Protein AF-A0A1F5GSM1-F1 (afdb_monomer_lite)

pLDDT: mean 95.18, std 7.49, range [58.5, 98.69]

Organism: NCBI:txid1797720

Structure (mmCIF, N/CA/C/O backbone):
data_AF-A0A1F5GSM1-F1
#
_entry.id   AF-A0A1F5GSM1-F1
#
loop_
_atom_site.group_PDB
_atom_site.id
_atom_site.type_symbol
_atom_site.label_atom_id
_atom_site.label_alt_id
_atom_site.label_comp_id
_atom_site.label_asym_id
_atom_site.label_entity_id
_atom_site.label_seq_id
_atom_site.pdbx_PDB_ins_code
_atom_site.Cartn_x
_atom_site.Cartn_y
_atom_site.Cartn_z
_atom_site.occupancy
_atom_site.B_iso_or_equiv
_atom_site.auth_seq_id
_atom_site.auth_comp_id
_atom_site.auth_asym_id
_atom_site.auth_atom_id
_atom_site.pdbx_PDB_model_num
ATOM 1 N N . MET A 1 1 ? 7.988 -4.083 21.402 1.00 58.50 1 MET A N 1
ATOM 2 C CA . MET A 1 1 ? 7.264 -4.113 20.113 1.00 58.50 1 MET A CA 1
ATOM 3 C C . MET A 1 1 ? 6.244 -2.996 20.101 1.00 58.50 1 MET A C 1
ATOM 5 O O . MET A 1 1 ? 5.482 -2.889 21.057 1.00 58.50 1 MET A O 1
ATOM 9 N N . ASP A 1 2 ? 6.241 -2.180 19.050 1.00 85.06 2 ASP A N 1
ATOM 10 C CA . ASP A 1 2 ? 5.185 -1.196 18.801 1.00 85.06 2 ASP A CA 1
ATOM 11 C C . ASP A 1 2 ? 4.251 -1.781 17.741 1.00 85.06 2 ASP A C 1
ATOM 13 O O . ASP A 1 2 ? 4.557 -1.780 16.547 1.00 85.06 2 ASP A O 1
ATOM 17 N N . LYS A 1 3 ? 3.091 -2.270 18.193 1.00 85.50 3 LYS A N 1
ATOM 18 C CA . LYS A 1 3 ? 2.102 -2.956 17.351 1.00 85.50 3 LYS A CA 1
ATOM 19 C C . LYS A 1 3 ? 1.711 -2.145 16.111 1.00 85.50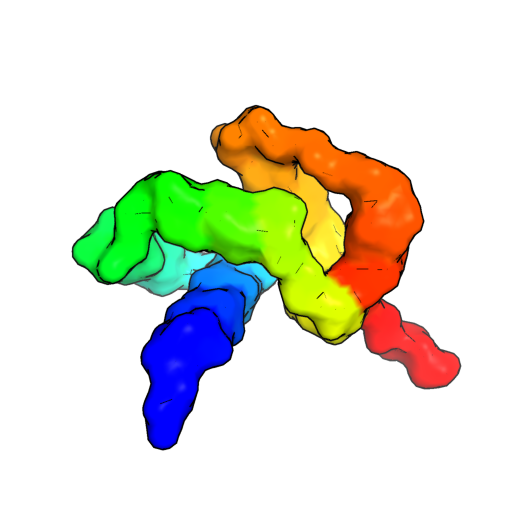 3 LYS A C 1
ATOM 21 O O . LYS A 1 3 ? 1.438 -2.729 15.064 1.00 85.50 3 LYS A O 1
ATOM 26 N N . LYS A 1 4 ? 1.676 -0.810 16.207 1.00 85.50 4 LYS A N 1
ATOM 27 C CA . LYS A 1 4 ? 1.287 0.060 15.088 1.00 85.50 4 LYS A CA 1
ATOM 28 C C . LYS A 1 4 ? 2.387 0.122 14.034 1.00 85.50 4 LYS A C 1
ATOM 30 O O . LYS A 1 4 ? 2.098 0.043 12.838 1.00 85.50 4 LYS A O 1
ATOM 35 N N . ARG A 1 5 ? 3.640 0.247 14.474 1.00 90.31 5 ARG A N 1
ATOM 36 C CA . ARG A 1 5 ? 4.809 0.235 13.589 1.00 90.31 5 ARG A CA 1
ATOM 37 C C . ARG A 1 5 ? 4.953 -1.114 12.890 1.00 90.31 5 ARG A C 1
ATOM 39 O O . ARG A 1 5 ? 5.119 -1.140 11.672 1.00 90.31 5 ARG A O 1
ATOM 46 N N . ASP A 1 6 ? 4.813 -2.201 13.641 1.00 94.25 6 ASP A N 1
ATOM 47 C CA . ASP A 1 6 ? 4.966 -3.563 13.128 1.00 94.25 6 ASP A CA 1
ATOM 48 C C . ASP A 1 6 ? 3.893 -3.874 12.074 1.00 94.25 6 ASP A C 1
ATOM 50 O O . ASP A 1 6 ? 4.211 -4.324 10.976 1.00 94.25 6 ASP A O 1
ATOM 54 N N . LYS A 1 7 ? 2.629 -3.514 12.341 1.00 96.06 7 LYS A N 1
ATOM 55 C CA . LYS A 1 7 ? 1.529 -3.626 11.370 1.00 96.06 7 LYS A CA 1
ATOM 56 C C . LYS A 1 7 ? 1.830 -2.901 10.056 1.00 96.06 7 LYS A C 1
ATOM 58 O O . LYS A 1 7 ? 1.646 -3.469 8.982 1.00 96.06 7 LYS A O 1
ATOM 63 N N . LYS A 1 8 ? 2.287 -1.645 10.127 1.00 97.62 8 LYS A N 1
ATOM 64 C CA . LYS A 1 8 ? 2.580 -0.845 8.928 1.00 97.62 8 LYS A CA 1
ATOM 65 C C . LYS A 1 8 ? 3.691 -1.484 8.090 1.00 97.62 8 LYS A C 1
ATOM 67 O O . LYS A 1 8 ? 3.600 -1.490 6.863 1.00 97.62 8 LYS A O 1
ATOM 72 N N . LEU A 1 9 ? 4.708 -2.031 8.755 1.00 98.06 9 LEU A N 1
ATOM 73 C CA . LEU A 1 9 ? 5.824 -2.714 8.113 1.00 98.06 9 LEU A CA 1
ATOM 74 C C . LEU A 1 9 ? 5.379 -4.014 7.431 1.00 98.06 9 LEU A C 1
ATOM 76 O O . LEU A 1 9 ? 5.674 -4.203 6.256 1.00 98.06 9 LEU A O 1
ATOM 80 N N . ILE A 1 10 ? 4.615 -4.859 8.133 1.00 98.31 10 ILE A N 1
ATOM 81 C CA . ILE A 1 10 ? 4.095 -6.130 7.603 1.00 98.31 10 ILE A CA 1
ATOM 82 C C . ILE A 1 10 ? 3.252 -5.892 6.346 1.00 98.31 10 ILE A C 1
ATOM 84 O O . ILE A 1 10 ? 3.494 -6.522 5.318 1.00 98.31 10 ILE A O 1
ATOM 88 N N . ILE A 1 11 ? 2.298 -4.954 6.407 1.00 98.62 11 ILE A N 1
ATOM 89 C CA . ILE A 1 11 ? 1.446 -4.628 5.257 1.00 98.62 11 ILE A CA 1
ATOM 90 C C . ILE A 1 11 ? 2.301 -4.115 4.088 1.00 98.62 11 ILE A C 1
ATOM 92 O O . ILE A 1 11 ? 2.125 -4.576 2.966 1.00 98.62 11 ILE A O 1
ATOM 96 N N . THR A 1 12 ? 3.254 -3.212 4.341 1.00 98.56 12 THR A N 1
ATOM 97 C CA . THR A 1 12 ? 4.130 -2.665 3.287 1.00 98.56 12 THR A CA 1
ATOM 98 C C . THR A 1 12 ? 4.949 -3.762 2.599 1.00 98.56 12 THR A C 1
ATOM 100 O O . THR A 1 12 ? 4.966 -3.839 1.373 1.00 98.56 12 THR A O 1
ATOM 103 N N . GLU A 1 13 ? 5.600 -4.644 3.362 1.00 98.38 13 GLU A N 1
ATOM 104 C CA . GLU A 1 13 ? 6.445 -5.700 2.789 1.00 98.38 13 GLU A CA 1
ATOM 105 C C . GLU A 1 13 ? 5.636 -6.734 1.998 1.00 98.38 13 GLU A C 1
ATOM 107 O O . GLU A 1 13 ? 6.041 -7.112 0.897 1.00 98.38 13 GLU A O 1
ATOM 112 N N . ILE A 1 14 ? 4.471 -7.148 2.508 1.00 98.69 14 ILE A N 1
ATOM 113 C CA . ILE A 1 14 ? 3.604 -8.093 1.795 1.00 98.69 14 ILE A CA 1
ATOM 114 C C . ILE A 1 14 ? 3.064 -7.471 0.504 1.00 98.69 14 ILE A C 1
ATOM 116 O O . ILE A 1 14 ? 3.060 -8.135 -0.527 1.00 98.69 14 ILE A O 1
ATOM 120 N N . LEU A 1 15 ? 2.652 -6.202 0.513 1.00 98.50 15 LEU A N 1
ATOM 121 C CA . LEU A 1 15 ? 2.152 -5.552 -0.701 1.00 98.50 15 LEU A CA 1
ATOM 122 C C . LEU A 1 15 ? 3.248 -5.288 -1.745 1.00 98.50 15 LEU A C 1
ATOM 124 O O . LEU A 1 15 ? 2.941 -5.274 -2.937 1.00 98.50 15 LEU A O 1
ATOM 128 N N . ASN A 1 16 ? 4.504 -5.106 -1.322 1.00 98.19 16 ASN A N 1
ATOM 129 C CA . ASN A 1 16 ? 5.640 -4.953 -2.232 1.00 98.19 16 ASN A CA 1
ATOM 130 C C . ASN A 1 16 ? 6.093 -6.288 -2.858 1.00 98.19 16 ASN A C 1
ATOM 132 O O . ASN A 1 16 ? 6.510 -6.304 -4.011 1.00 98.19 16 ASN A O 1
ATOM 136 N N . LYS A 1 17 ? 6.134 -7.383 -2.083 1.00 97.56 17 LYS A N 1
ATOM 137 C CA . LYS A 1 17 ? 6.897 -8.600 -2.452 1.00 97.56 17 LYS A CA 1
ATOM 138 C C . LYS A 1 17 ? 6.159 -9.916 -2.197 1.00 97.56 17 LYS A C 1
ATOM 140 O O . LYS A 1 17 ? 6.705 -10.982 -2.472 1.00 97.56 17 LYS A O 1
ATOM 145 N N . GLY A 1 18 ? 4.974 -9.862 -1.598 1.00 97.44 18 GLY A N 1
ATOM 146 C CA . GLY A 1 18 ? 4.221 -11.043 -1.196 1.00 97.44 18 GLY A CA 1
ATOM 147 C C . GLY A 1 18 ? 3.717 -11.847 -2.390 1.00 97.44 18 GLY A C 1
ATOM 148 O O . GLY A 1 18 ? 3.280 -11.287 -3.392 1.00 97.44 18 GLY A O 1
ATOM 149 N N . ASP A 1 19 ? 3.746 -13.172 -2.250 1.00 97.88 19 ASP A N 1
ATOM 150 C CA . ASP A 1 19 ? 3.067 -14.089 -3.163 1.00 97.88 19 ASP A CA 1
ATOM 151 C C . ASP A 1 19 ? 1.554 -14.151 -2.863 1.00 97.88 19 ASP A C 1
ATOM 153 O O . ASP A 1 19 ? 1.053 -13.579 -1.889 1.00 97.88 19 ASP A O 1
ATOM 157 N N . ASP A 1 20 ? 0.809 -14.906 -3.668 1.00 97.75 20 ASP A N 1
ATOM 158 C CA . ASP A 1 20 ? -0.633 -15.098 -3.484 1.00 97.75 20 ASP A CA 1
ATOM 159 C C . ASP A 1 20 ? -1.020 -15.588 -2.079 1.00 97.75 20 ASP A C 1
ATOM 161 O O . ASP A 1 20 ? -2.098 -15.267 -1.571 1.00 97.75 20 ASP A O 1
ATOM 165 N N . ARG A 1 21 ? -0.165 -16.396 -1.437 1.00 98.44 21 ARG A N 1
ATOM 166 C CA . ARG A 1 21 ? -0.425 -16.891 -0.079 1.00 98.44 21 ARG A CA 1
ATOM 167 C C . ARG A 1 21 ? -0.272 -15.761 0.930 1.00 98.44 21 ARG A C 1
ATOM 169 O O . ARG A 1 21 ? -1.121 -15.640 1.809 1.00 98.44 21 ARG A O 1
ATOM 176 N N . ALA A 1 22 ? 0.752 -14.926 0.782 1.00 98.56 22 ALA A N 1
ATOM 177 C CA . ALA A 1 22 ? 0.964 -13.756 1.623 1.00 98.56 22 ALA A CA 1
ATOM 178 C C . ALA A 1 22 ? -0.175 -12.735 1.477 1.00 98.56 22 ALA A C 1
ATOM 180 O O . ALA A 1 22 ? -0.670 -12.238 2.486 1.00 98.56 22 ALA A O 1
ATOM 181 N N . ILE A 1 23 ? -0.658 -12.480 0.255 1.00 98.06 23 ILE A N 1
ATOM 182 C CA . ILE A 1 23 ? -1.803 -11.585 0.018 1.00 98.06 23 ILE A CA 1
ATOM 183 C C . ILE A 1 23 ? -3.088 -12.137 0.653 1.00 98.06 23 ILE A C 1
ATOM 185 O O . ILE A 1 23 ? -3.815 -11.397 1.318 1.00 98.06 23 ILE A O 1
ATOM 189 N N . ARG A 1 24 ? -3.354 -13.446 0.52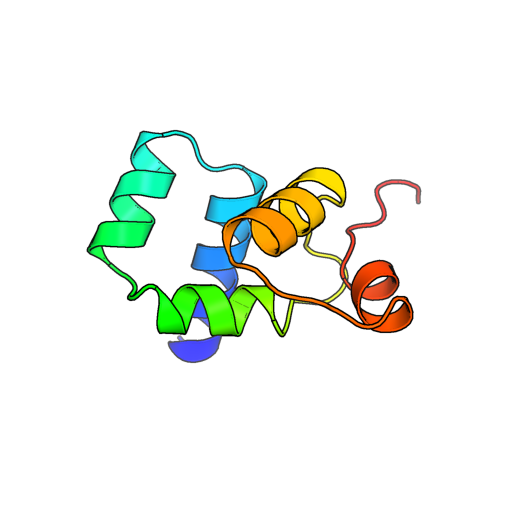7 1.00 98.25 24 ARG A N 1
ATOM 190 C CA . ARG A 1 24 ? -4.488 -14.086 1.222 1.00 98.25 24 ARG A CA 1
ATOM 191 C C . ARG A 1 24 ? -4.363 -13.984 2.739 1.00 98.25 24 ARG A C 1
ATOM 193 O O . ARG A 1 24 ? -5.342 -13.672 3.411 1.00 98.25 24 ARG A O 1
ATOM 200 N N . TRP A 1 25 ? -3.167 -14.216 3.276 1.00 98.62 25 TRP A N 1
ATOM 201 C CA . TRP A 1 25 ? -2.906 -14.060 4.704 1.00 98.62 25 TRP A CA 1
ATOM 202 C C . TRP A 1 25 ? -3.132 -12.612 5.157 1.00 98.62 25 TRP A C 1
ATOM 204 O O . TRP A 1 25 ? -3.755 -12.393 6.194 1.00 98.62 25 TRP A O 1
ATOM 214 N N . LEU A 1 26 ? -2.713 -11.625 4.359 1.00 98.31 26 LEU A N 1
ATOM 215 C CA . LEU A 1 26 ? -2.927 -10.209 4.645 1.00 98.31 26 LEU A CA 1
ATOM 216 C C . LEU A 1 26 ? -4.416 -9.890 4.811 1.00 98.31 26 LEU A C 1
ATOM 218 O O . LEU A 1 26 ? -4.798 -9.289 5.811 1.00 98.31 26 LEU A O 1
ATOM 222 N N . GLY A 1 27 ? -5.248 -10.349 3.872 1.00 98.00 27 GLY A N 1
ATOM 223 C CA . GLY A 1 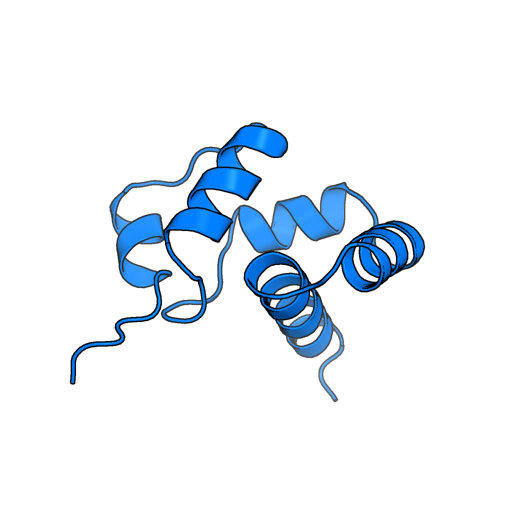27 ? -6.699 -10.145 3.914 1.00 98.00 27 GLY A CA 1
ATOM 224 C C . GLY A 1 27 ? -7.413 -10.902 5.040 1.00 98.00 27 GLY A C 1
ATOM 225 O O . GLY A 1 27 ? -8.496 -10.498 5.448 1.00 98.00 27 GLY A O 1
ATOM 226 N N . ALA A 1 28 ? -6.814 -11.974 5.565 1.00 98.31 28 ALA A N 1
ATOM 227 C CA . ALA A 1 28 ? -7.347 -12.708 6.713 1.00 98.31 28 ALA A CA 1
ATOM 228 C C . ALA A 1 28 ? -7.003 -12.058 8.067 1.00 98.31 28 ALA A C 1
ATOM 230 O O . ALA A 1 28 ? -7.689 -12.316 9.053 1.00 98.31 28 ALA A O 1
ATOM 231 N N . ASN A 1 29 ? -5.944 -11.241 8.128 1.00 98.31 29 ASN A N 1
ATOM 232 C CA . ASN A 1 29 ? -5.415 -10.687 9.383 1.00 98.31 29 ASN A CA 1
ATOM 233 C C . ASN A 1 29 ? -5.609 -9.174 9.524 1.00 98.31 29 ASN A C 1
ATOM 235 O O . ASN A 1 29 ? -5.584 -8.665 10.643 1.00 98.31 29 ASN A O 1
ATOM 239 N N . TYR A 1 30 ? -5.801 -8.458 8.417 1.00 98.06 30 TYR A N 1
ATOM 240 C CA . TYR A 1 30 ? -6.045 -7.022 8.410 1.00 98.06 30 TYR A CA 1
ATOM 241 C C . TYR A 1 30 ? -7.288 -6.704 7.596 1.00 98.06 30 TYR A C 1
ATOM 243 O O . TYR A 1 30 ? -7.513 -7.243 6.513 1.00 98.06 30 TYR A O 1
ATOM 251 N N . THR A 1 31 ? -8.086 -5.777 8.106 1.00 98.31 31 THR A N 1
ATOM 252 C CA . THR A 1 31 ? -9.243 -5.273 7.375 1.00 98.31 31 THR A CA 1
ATOM 253 C C . THR A 1 31 ? -8.803 -4.448 6.166 1.00 98.31 31 THR A C 1
ATOM 255 O O . THR A 1 31 ? -7.721 -3.854 6.136 1.00 98.31 31 THR A O 1
ATOM 258 N N . LEU A 1 32 ? -9.685 -4.335 5.170 1.00 98.12 32 LEU A N 1
ATOM 259 C CA . LEU A 1 32 ? -9.439 -3.490 4.001 1.00 98.12 32 LEU A CA 1
ATOM 260 C C . LEU A 1 32 ? -9.130 -2.034 4.391 1.00 98.12 32 LEU A C 1
ATOM 262 O O . LEU A 1 32 ? -8.272 -1.404 3.777 1.00 98.12 32 LEU A O 1
ATOM 266 N N . GLN A 1 33 ? -9.799 -1.510 5.422 1.00 98.25 33 GLN A N 1
ATOM 267 C CA . GLN A 1 33 ? -9.582 -0.149 5.914 1.00 98.25 33 GLN A CA 1
ATOM 268 C C . GLN A 1 33 ? -8.159 0.036 6.452 1.00 98.25 33 GLN A C 1
ATOM 270 O O . GLN A 1 33 ? -7.482 1.001 6.110 1.00 98.25 33 GLN A O 1
ATOM 275 N N . GLU A 1 34 ? -7.666 -0.926 7.226 1.00 98.25 34 GLU A N 1
ATOM 276 C CA . GLU A 1 34 ? -6.307 -0.892 7.759 1.00 98.25 34 GLU A CA 1
ATOM 277 C C . GLU A 1 34 ? -5.243 -0.965 6.660 1.00 98.25 34 GLU A C 1
ATOM 279 O O . GLU A 1 34 ? -4.210 -0.304 6.751 1.00 98.25 34 GLU A O 1
ATOM 284 N N . ILE A 1 35 ? -5.501 -1.740 5.606 1.00 98.56 35 ILE A N 1
ATOM 285 C CA . ILE A 1 35 ? -4.631 -1.802 4.429 1.00 98.56 35 ILE A CA 1
ATOM 286 C C . ILE A 1 35 ? -4.641 -0.451 3.698 1.00 98.56 35 ILE A C 1
ATOM 288 O O . ILE A 1 35 ? -3.578 0.098 3.399 1.00 98.56 35 ILE A O 1
ATOM 292 N N . LYS A 1 36 ? -5.826 0.137 3.474 1.00 98.62 36 LYS A N 1
ATOM 293 C CA . LYS A 1 36 ? -5.974 1.467 2.860 1.00 98.62 36 LYS A CA 1
ATOM 294 C C . LYS A 1 36 ? -5.261 2.558 3.656 1.00 98.62 36 LYS A C 1
ATOM 296 O O . LYS A 1 36 ? -4.647 3.435 3.054 1.00 98.62 36 LYS A O 1
ATOM 301 N N . GLU A 1 37 ? -5.273 2.507 4.983 1.00 98.25 37 GLU A N 1
ATOM 302 C CA . GLU A 1 37 ? -4.537 3.452 5.836 1.00 98.25 37 GLU A CA 1
ATOM 303 C C . GLU A 1 37 ? -3.021 3.380 5.619 1.00 98.25 37 GLU A C 1
ATOM 305 O O . GLU A 1 37 ? -2.342 4.408 5.594 1.00 98.25 37 GLU A O 1
ATOM 310 N N . VAL A 1 38 ? -2.474 2.178 5.419 1.00 98.25 38 VAL A N 1
ATOM 311 C CA . VAL A 1 38 ? -1.042 2.011 5.137 1.00 98.25 38 VAL A CA 1
ATOM 312 C C . VAL A 1 38 ? -0.689 2.512 3.738 1.00 98.25 38 VAL A C 1
ATOM 314 O O . VAL A 1 38 ? 0.305 3.223 3.589 1.00 98.25 38 VAL A O 1
ATOM 317 N N . VAL A 1 39 ? -1.509 2.196 2.732 1.00 98.38 39 VAL A N 1
ATOM 318 C CA . VAL A 1 39 ? -1.269 2.599 1.335 1.00 98.38 39 VAL A CA 1
ATOM 319 C C . VAL A 1 39 ? -1.490 4.102 1.118 1.00 98.38 39 VAL A C 1
ATOM 321 O O . VAL A 1 39 ? -0.757 4.722 0.356 1.00 98.38 39 VAL A O 1
ATOM 324 N N . SER A 1 40 ? -2.451 4.717 1.814 1.00 97.94 40 SER A N 1
ATOM 325 C CA . SER A 1 40 ? -2.717 6.167 1.746 1.00 97.94 40 SER A CA 1
ATOM 326 C C . SER A 1 40 ? -1.713 7.016 2.537 1.00 97.94 40 SER A C 1
ATOM 328 O O . SER A 1 40 ? -1.629 8.228 2.346 1.00 97.94 40 SER A O 1
ATOM 330 N N . SER A 1 41 ? -0.910 6.393 3.403 1.00 97.38 41 SER A N 1
ATOM 331 C CA . SER A 1 41 ? 0.191 7.040 4.119 1.00 97.38 41 SER A CA 1
ATOM 332 C C . SER A 1 41 ? 1.462 6.183 4.042 1.00 97.38 41 SER A C 1
ATOM 334 O O . SER A 1 41 ? 1.926 5.661 5.064 1.00 97.38 41 SER A O 1
ATOM 336 N N . PRO A 1 42 ? 2.050 6.008 2.846 1.00 97.56 42 PRO A N 1
ATOM 337 C CA . PRO A 1 42 ? 3.135 5.056 2.639 1.00 97.56 42 PRO A CA 1
ATOM 338 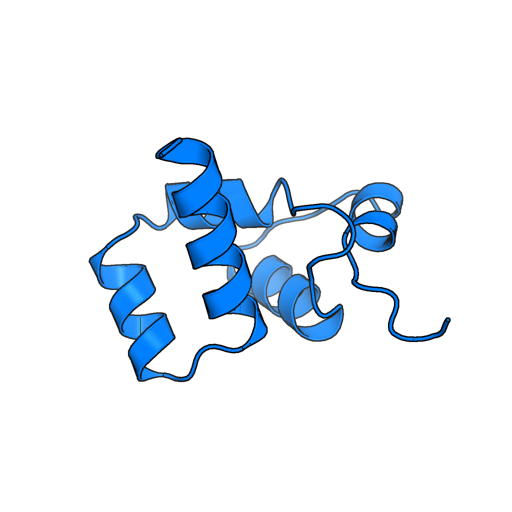C C . PRO A 1 42 ? 4.396 5.435 3.428 1.00 97.56 42 PRO A C 1
ATOM 340 O O . PRO A 1 42 ? 4.733 6.612 3.581 1.00 97.56 42 PRO A O 1
ATOM 343 N N . ILE A 1 43 ? 5.117 4.430 3.939 1.00 97.06 43 ILE A N 1
ATOM 344 C CA . ILE A 1 43 ? 6.426 4.637 4.578 1.00 97.06 43 ILE A CA 1
ATOM 345 C C . ILE A 1 43 ? 7.404 5.235 3.551 1.00 97.06 43 ILE A C 1
ATOM 347 O O . ILE A 1 43 ? 7.436 4.810 2.398 1.00 97.06 43 ILE A O 1
ATOM 351 N N . ARG A 1 44 ? 8.182 6.243 3.965 1.00 96.12 44 ARG A N 1
ATOM 352 C CA . ARG A 1 44 ? 9.182 6.893 3.105 1.00 96.12 44 ARG A CA 1
ATOM 353 C C . ARG A 1 44 ? 10.280 5.902 2.707 1.00 96.12 44 ARG A C 1
ATOM 355 O O . ARG A 1 44 ? 10.754 5.168 3.568 1.00 96.12 44 ARG A O 1
ATOM 362 N N . GLY A 1 45 ? 10.682 5.912 1.437 1.00 96.62 45 GLY A N 1
ATOM 363 C CA . GLY A 1 45 ? 11.791 5.104 0.919 1.00 96.62 45 GLY A CA 1
ATOM 364 C C . GLY A 1 45 ? 11.617 3.586 1.024 1.00 96.62 45 GLY A C 1
ATOM 365 O O . GLY A 1 45 ? 12.614 2.882 1.088 1.00 96.62 45 GLY A O 1
ATOM 366 N N . MET A 1 46 ? 10.387 3.073 1.097 1.00 97.19 46 MET A N 1
ATOM 367 C CA . MET A 1 46 ? 10.128 1.647 1.348 1.00 97.19 46 MET A CA 1
ATOM 368 C C . MET A 1 46 ? 9.309 0.954 0.266 1.00 97.19 46 MET A C 1
ATOM 370 O O . MET A 1 46 ? 9.182 -0.266 0.289 1.00 97.19 46 MET A O 1
ATOM 374 N N . TRP A 1 47 ? 8.728 1.700 -0.665 1.00 98.00 47 TRP A N 1
ATOM 375 C CA . TRP A 1 47 ? 7.842 1.129 -1.668 1.00 98.00 47 TRP A CA 1
ATOM 376 C C . TRP A 1 47 ? 8.557 0.878 -2.984 1.00 98.00 47 TRP A C 1
ATOM 378 O O . TRP A 1 47 ? 9.309 1.725 -3.464 1.00 98.00 47 TRP A O 1
ATOM 388 N N . LEU A 1 48 ? 8.262 -0.255 -3.614 1.00 97.44 48 LEU A N 1
ATOM 389 C CA . LEU A 1 48 ? 8.561 -0.424 -5.030 1.00 97.44 48 LEU A CA 1
ATOM 390 C C . LEU A 1 48 ? 7.538 0.401 -5.818 1.00 97.44 48 LEU A C 1
ATOM 392 O O . LEU A 1 48 ? 6.332 0.218 -5.637 1.00 97.44 48 LEU A O 1
ATOM 396 N N . SER A 1 49 ? 8.013 1.311 -6.675 1.00 95.56 49 SER A N 1
ATOM 397 C CA . SER A 1 49 ? 7.170 2.295 -7.380 1.00 95.56 49 SER A CA 1
ATOM 398 C C . SER A 1 49 ? 5.972 1.661 -8.091 1.00 95.56 49 SER A C 1
ATOM 400 O O . SER A 1 49 ? 4.833 2.108 -7.937 1.00 95.56 49 SER A O 1
ATOM 402 N N . GLU A 1 50 ? 6.219 0.566 -8.811 1.00 96.06 50 GLU A N 1
ATOM 403 C CA . GLU A 1 50 ? 5.195 -0.153 -9.571 1.00 96.06 50 GLU A CA 1
ATOM 404 C C . GLU A 1 50 ? 4.122 -0.751 -8.658 1.00 96.06 50 GLU A C 1
ATOM 406 O O . GLU A 1 50 ? 2.930 -0.619 -8.931 1.00 96.06 50 GLU A O 1
ATOM 411 N N . THR A 1 51 ? 4.524 -1.334 -7.527 1.00 97.31 51 THR A N 1
ATOM 412 C CA . THR A 1 51 ? 3.591 -1.965 -6.584 1.00 97.31 51 THR A CA 1
ATOM 413 C C . THR A 1 51 ? 2.744 -0.939 -5.838 1.00 97.31 51 THR A C 1
ATOM 415 O O . THR A 1 51 ? 1.534 -1.123 -5.718 1.00 97.31 51 THR A O 1
ATOM 418 N N . LEU A 1 52 ? 3.327 0.187 -5.404 1.00 98.00 52 LEU A N 1
ATOM 419 C CA . LEU A 1 52 ? 2.559 1.270 -4.787 1.00 98.00 52 LEU A CA 1
ATOM 420 C C . LEU A 1 52 ? 1.545 1.831 -5.784 1.00 98.00 52 LEU A C 1
ATOM 422 O O . LEU A 1 52 ? 0.375 1.981 -5.447 1.00 98.00 52 LEU A O 1
ATOM 426 N N . THR A 1 53 ? 1.962 2.062 -7.031 1.00 97.88 53 THR A N 1
ATOM 427 C CA . THR A 1 53 ? 1.069 2.529 -8.102 1.00 97.88 53 THR A CA 1
ATOM 428 C C . THR A 1 53 ? -0.063 1.534 -8.373 1.00 97.88 53 THR A C 1
ATOM 430 O O . THR A 1 53 ? -1.223 1.933 -8.491 1.00 97.88 53 THR A O 1
ATOM 433 N N . TYR A 1 54 ? 0.247 0.237 -8.419 1.00 98.25 54 TYR A N 1
ATOM 434 C CA . TYR A 1 54 ? -0.742 -0.827 -8.574 1.00 98.25 54 TYR A CA 1
ATOM 435 C C . TYR A 1 54 ? -1.780 -0.808 -7.444 1.00 98.25 54 TYR A C 1
ATOM 437 O O . TYR A 1 54 ? -2.981 -0.757 -7.711 1.00 98.25 54 TYR A O 1
ATOM 445 N N . TRP A 1 55 ? -1.343 -0.777 -6.182 1.00 98.44 55 TRP A N 1
ATOM 446 C CA . TRP A 1 55 ? -2.257 -0.798 -5.039 1.00 98.44 55 TRP A CA 1
ATOM 447 C C . TRP A 1 55 ? -3.057 0.493 -4.882 1.00 98.44 55 TRP A C 1
ATOM 449 O O . TRP A 1 55 ? -4.223 0.424 -4.497 1.00 98.44 55 TRP A O 1
ATOM 459 N N . LEU A 1 56 ? -2.496 1.652 -5.242 1.00 98.50 56 LEU A N 1
ATOM 460 C CA . LEU A 1 56 ? -3.262 2.898 -5.336 1.00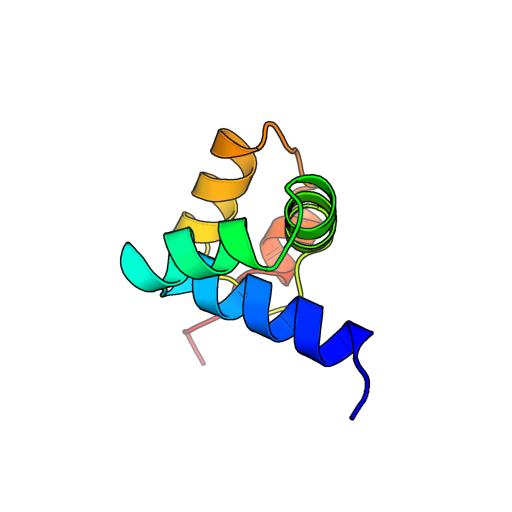 98.50 56 LEU A CA 1
ATOM 461 C C . LEU A 1 56 ? -4.428 2.754 -6.318 1.00 98.50 56 LEU A C 1
ATOM 463 O O . LEU A 1 56 ? -5.548 3.139 -5.995 1.00 98.50 56 LEU A O 1
ATOM 467 N N . LYS A 1 57 ? -4.195 2.127 -7.477 1.00 98.44 57 LYS A N 1
ATOM 468 C CA . LYS A 1 57 ? -5.245 1.869 -8.468 1.00 98.44 57 LYS A CA 1
ATOM 469 C C . LYS A 1 57 ? -6.285 0.862 -7.967 1.00 98.44 57 LYS A C 1
ATOM 471 O O . LYS A 1 57 ? -7.475 1.128 -8.074 1.00 98.44 57 LYS A O 1
ATOM 476 N N . ILE A 1 58 ? -5.855 -0.276 -7.417 1.00 98.12 58 ILE A N 1
ATOM 477 C CA . ILE A 1 58 ? -6.762 -1.334 -6.931 1.00 98.12 58 ILE A CA 1
ATOM 478 C C . ILE A 1 58 ? -7.641 -0.851 -5.772 1.00 98.12 58 ILE A C 1
ATOM 480 O O . ILE A 1 58 ? -8.799 -1.246 -5.667 1.00 98.12 58 ILE A O 1
ATOM 484 N N . LEU A 1 59 ? -7.104 0.002 -4.899 1.00 97.94 59 LEU A N 1
ATOM 485 C CA . LEU A 1 59 ? -7.808 0.496 -3.714 1.00 97.94 59 LEU A CA 1
ATOM 486 C C . LEU A 1 59 ? -8.573 1.806 -3.946 1.00 97.94 59 LEU A C 1
ATOM 488 O O . LEU A 1 59 ? -9.206 2.288 -3.000 1.00 97.94 59 LEU A O 1
ATOM 492 N N . ASP A 1 60 ? -8.516 2.346 -5.168 1.00 98.19 60 ASP A N 1
ATOM 493 C CA . ASP A 1 60 ? -9.058 3.651 -5.564 1.00 98.19 60 ASP A CA 1
ATOM 494 C C . ASP A 1 60 ? -8.568 4.792 -4.653 1.00 98.19 60 ASP A C 1
ATOM 496 O O . ASP A 1 60 ? -9.329 5.528 -4.027 1.00 98.19 60 ASP A O 1
ATOM 500 N N . LEU A 1 61 ? -7.243 4.890 -4.520 1.00 97.88 61 LEU A N 1
ATOM 501 C CA . LEU A 1 61 ? -6.551 5.884 -3.707 1.00 97.88 61 LEU A CA 1
ATOM 502 C C . LEU A 1 61 ? -5.709 6.810 -4.587 1.00 97.88 61 LEU A C 1
ATOM 504 O O . LEU A 1 61 ? -5.129 6.402 -5.593 1.00 97.88 61 LEU A O 1
ATOM 508 N N . LYS A 1 62 ? -5.584 8.068 -4.162 1.00 97.19 62 LYS A N 1
ATOM 509 C CA . LYS A 1 62 ? -4.719 9.068 -4.797 1.00 97.19 62 LYS A CA 1
ATOM 510 C C . LYS A 1 62 ? -3.724 9.605 -3.780 1.00 97.19 62 LYS A C 1
ATOM 512 O O . LYS A 1 62 ? -4.095 9.890 -2.644 1.00 97.19 62 LYS A O 1
ATOM 517 N N . LEU A 1 63 ? -2.476 9.771 -4.20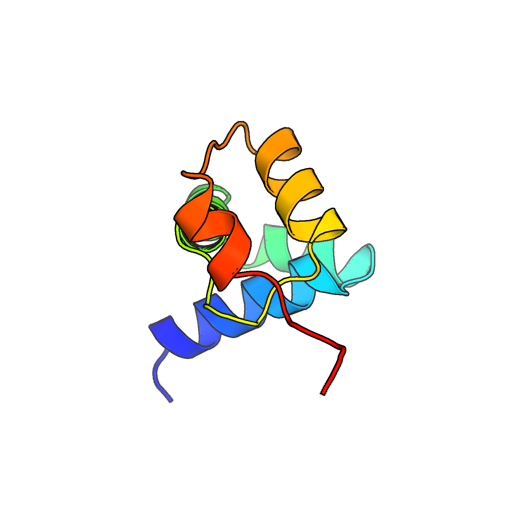7 1.00 96.81 63 LEU A N 1
ATOM 518 C CA . LEU A 1 63 ? -1.435 10.429 -3.426 1.00 96.81 63 LEU A CA 1
ATOM 519 C C . LEU A 1 63 ? -0.949 11.680 -4.155 1.00 96.81 63 LEU A C 1
ATOM 521 O O . LEU A 1 63 ? -0.814 11.649 -5.379 1.00 96.81 63 LEU A O 1
ATOM 525 N N . PRO A 1 64 ? -0.634 12.756 -3.419 1.00 97.06 64 PRO A N 1
ATOM 526 C CA . PRO A 1 64 ? 0.154 13.850 -3.963 1.00 97.06 64 PRO A CA 1
ATOM 527 C C . PRO A 1 64 ? 1.490 13.344 -4.526 1.00 97.06 64 PRO A C 1
ATOM 529 O O . PRO A 1 64 ? 2.107 12.424 -3.979 1.00 97.06 64 PRO A O 1
ATOM 532 N N . GLU A 1 65 ? 1.947 13.947 -5.621 1.00 95.00 65 GLU A N 1
ATOM 533 C CA . GLU A 1 65 ? 3.138 13.502 -6.353 1.00 95.00 65 GLU A CA 1
ATOM 534 C C . GLU A 1 65 ? 4.410 13.537 -5.485 1.00 95.00 65 GLU A C 1
ATOM 536 O O . GLU A 1 65 ? 5.245 12.635 -5.552 1.00 95.00 65 GLU A O 1
ATOM 541 N N . ASP A 1 66 ? 4.538 14.536 -4.609 1.00 95.88 66 ASP A N 1
ATOM 542 C CA . ASP A 1 66 ? 5.638 14.654 -3.649 1.00 95.88 66 ASP A CA 1
ATOM 543 C C . ASP A 1 66 ? 5.630 13.521 -2.612 1.00 95.88 66 ASP A C 1
ATOM 545 O O . ASP A 1 66 ? 6.693 13.069 -2.178 1.00 95.88 66 ASP A O 1
ATOM 549 N N . VAL A 1 67 ? 4.441 13.044 -2.217 1.00 96.88 67 VAL A N 1
ATOM 550 C CA . VAL A 1 67 ? 4.281 11.898 -1.312 1.00 96.88 67 VAL A CA 1
ATOM 551 C C . VAL A 1 67 ? 4.704 10.621 -2.010 1.00 96.88 67 VAL A C 1
ATOM 553 O O . VAL A 1 67 ? 5.448 9.837 -1.429 1.00 96.88 67 VAL A O 1
ATOM 556 N N . LEU A 1 68 ? 4.273 10.431 -3.255 1.00 95.44 68 LEU A N 1
ATOM 557 C CA . LEU A 1 68 ? 4.648 9.264 -4.040 1.00 95.44 68 LEU A CA 1
ATOM 558 C C . LEU A 1 68 ? 6.173 9.192 -4.203 1.00 95.44 68 LEU A C 1
ATOM 560 O O . LEU A 1 68 ? 6.783 8.197 -3.813 1.00 95.44 68 LEU A O 1
ATOM 564 N N . LYS A 1 69 ? 6.801 10.278 -4.674 1.00 94.88 69 LYS A N 1
ATOM 565 C CA . LYS A 1 69 ? 8.253 10.346 -4.920 1.00 94.88 69 LYS A CA 1
ATOM 566 C C . LYS A 1 69 ? 9.085 10.003 -3.685 1.00 94.88 69 LYS A C 1
ATOM 568 O O . LYS A 1 69 ? 10.008 9.204 -3.780 1.00 94.88 69 LYS A O 1
ATOM 573 N N . ARG A 1 70 ? 8.753 10.558 -2.513 1.00 96.06 70 ARG A N 1
ATOM 574 C CA . ARG A 1 70 ? 9.510 10.289 -1.270 1.00 96.06 70 ARG A CA 1
ATOM 575 C C . ARG A 1 70 ? 9.268 8.898 -0.679 1.00 96.06 70 ARG A C 1
ATOM 577 O O . ARG A 1 70 ? 9.977 8.496 0.244 1.00 96.06 70 ARG A O 1
ATOM 584 N N . SER A 1 71 ? 8.220 8.206 -1.115 1.00 96.06 71 SER A N 1
ATOM 585 C CA . SER A 1 71 ? 7.850 6.886 -0.601 1.00 96.06 71 SER A CA 1
ATOM 586 C C . SER A 1 71 ? 8.473 5.739 -1.374 1.00 96.06 71 SER A C 1
ATOM 588 O O . SER A 1 71 ? 8.652 4.661 -0.803 1.00 96.06 71 SER A O 1
ATOM 590 N N . VAL A 1 72 ? 8.872 5.990 -2.618 1.00 96.19 72 VAL A N 1
ATOM 591 C CA . VAL A 1 72 ? 9.589 5.025 -3.444 1.00 96.19 72 VAL A CA 1
ATOM 592 C C . VAL A 1 72 ? 11.005 4.804 -2.913 1.00 96.19 72 VAL A C 1
ATOM 594 O O . VAL A 1 72 ? 11.720 5.748 -2.578 1.00 96.19 72 VAL A O 1
ATOM 597 N N . LEU A 1 73 ? 11.398 3.536 -2.820 1.00 92.44 73 LEU A N 1
ATOM 598 C CA . LEU A 1 73 ? 12.759 3.110 -2.522 1.00 92.44 73 LEU A CA 1
ATOM 599 C C . LEU A 1 73 ? 13.682 3.513 -3.681 1.00 92.44 73 LEU A C 1
ATOM 601 O O . LEU A 1 73 ? 13.474 3.083 -4.815 1.00 92.44 73 LEU A O 1
ATOM 605 N N . ASN A 1 74 ? 14.709 4.315 -3.394 1.00 85.44 74 ASN A N 1
ATOM 606 C CA . ASN A 1 74 ? 15.763 4.600 -4.363 1.00 85.44 74 ASN A CA 1
ATOM 607 C C . ASN A 1 74 ? 16.789 3.458 -4.341 1.00 85.44 74 ASN A C 1
ATOM 609 O O . ASN A 1 74 ? 17.414 3.211 -3.312 1.00 85.44 74 ASN A O 1
ATOM 613 N N . LEU A 1 75 ? 16.930 2.753 -5.464 1.00 75.75 75 LEU A N 1
ATOM 614 C CA . LEU A 1 75 ? 17.870 1.638 -5.627 1.00 75.75 75 LEU A CA 1
ATOM 615 C C . LEU A 1 75 ? 19.208 2.073 -6.245 1.00 75.75 75 LEU A C 1
ATOM 617 O O . LEU A 1 75 ? 20.120 1.256 -6.354 1.00 75.75 75 LEU A O 1
ATOM 621 N N . SER A 1 76 ? 19.329 3.341 -6.642 1.00 74.12 76 SER A N 1
ATOM 622 C CA . SER A 1 76 ? 20.570 3.924 -7.144 1.00 74.12 76 SER A CA 1
ATOM 623 C C . SER A 1 76 ? 21.280 4.676 -6.006 1.00 74.12 76 SER A C 1
ATOM 625 O O . SER A 1 76 ? 20.676 5.608 -5.464 1.00 74.12 76 SER A O 1
ATOM 627 N N . PRO A 1 77 ? 22.499 4.256 -5.608 1.00 59.44 77 PRO A N 1
ATOM 628 C CA . PRO A 1 77 ? 23.287 4.931 -4.576 1.00 59.44 77 PRO A CA 1
ATOM 629 C C . PRO A 1 77 ? 23.784 6.314 -5.013 1.00 59.44 77 PRO A C 1
ATOM 631 O O . PRO A 1 77 ? 23.959 6.531 -6.234 1.00 59.44 77 PRO A O 1
#

InterPro domains:
  IPR053830 Domain of unknown function DUF6922 [PF21956] (1-39)

Foldseek 3Di:
DPPLVVLLVLLQCCLAPNDPVSVVVCVVPDPLVSSCVSLQQDDFQRHALVSSVVVCVVNVHDDDPVRSVRRHHDPDD

Sequence (77 aa):
MDKKRDKKLIITEILNKGDDRAIRWLGANYTLQEIKEVVSSPIRGMWLSETLTYWLKILDLKLPEDVLKRSVLNLSP

Secondary structure (DSSP, 8-state):
--HHHHHHHHHHHHHHH--HHHHHHHHHHS-HHHHHHHHHSPPTT-B-HHHHHHHHHHTT----HHHHHHHBPP---

Radius of gyration: 12.09 Å; chains: 1; bounding box: 33×32×30 Å